Protein AF-A0A9E4STE6-F1 (afdb_monomer_lite)

Secondary structure (DSSP, 8-state):
--GGGHHHHHHHHHHHHHTT-EE--B-TGGGTTHHHHHHHHTPPTT-----B--EEPPPTT-S--PPP---HHHH--SSSTT--

Radius of gyration: 17.39 Å; chains: 1; bounding box: 46×30×40 Å

Structure (mmCIF, N/CA/C/O backbone):
data_AF-A0A9E4STE6-F1
#
_entry.id   AF-A0A9E4STE6-F1
#
loop_
_atom_site.group_PDB
_atom_site.id
_atom_site.type_symbol
_atom_site.label_atom_id
_atom_site.label_alt_id
_atom_site.label_comp_id
_atom_site.label_asym_id
_atom_site.label_entity_id
_atom_site.label_seq_id
_atom_site.pdbx_PDB_ins_code
_atom_site.Cartn_x
_atom_site.Cartn_y
_atom_site.Cartn_z
_atom_site.occupancy
_atom_site.B_iso_or_equiv
_atom_site.auth_seq_id
_atom_site.auth_comp_id
_atom_site.auth_asym_id
_atom_site.auth_atom_id
_atom_site.pdbx_PDB_model_num
ATOM 1 N N . HIS A 1 1 ? 1.604 -5.215 19.662 1.00 50.62 1 HIS A N 1
ATOM 2 C CA . HIS A 1 1 ? 1.767 -6.426 18.833 1.00 50.62 1 HIS A CA 1
ATOM 3 C C . HIS A 1 1 ? 0.748 -6.373 17.705 1.00 50.62 1 HIS A C 1
ATOM 5 O O . HIS A 1 1 ? -0.374 -5.966 17.961 1.00 50.62 1 HIS A O 1
ATOM 11 N N . GLY A 1 2 ? 1.145 -6.652 16.464 1.00 65.38 2 GLY A N 1
ATOM 12 C CA . GLY A 1 2 ? 0.262 -6.479 15.298 1.00 65.38 2 GLY A CA 1
ATOM 13 C C . GLY A 1 2 ? 0.924 -6.761 13.952 1.00 65.38 2 GLY A C 1
ATOM 14 O O . GLY A 1 2 ? 0.371 -6.415 12.920 1.00 65.38 2 GLY A O 1
ATOM 15 N N . ALA A 1 3 ? 2.112 -7.374 13.945 1.00 70.75 3 ALA A N 1
ATOM 16 C CA . ALA A 1 3 ? 2.847 -7.652 12.714 1.00 70.75 3 ALA A CA 1
ATOM 17 C C . ALA A 1 3 ? 2.199 -8.757 11.856 1.00 70.75 3 ALA A C 1
ATOM 19 O O . ALA A 1 3 ? 2.490 -8.857 10.668 1.00 70.75 3 ALA A O 1
ATOM 20 N N . SER A 1 4 ? 1.281 -9.542 12.427 1.00 83.94 4 SER A N 1
ATOM 21 C CA . SER A 1 4 ? 0.524 -10.583 11.721 1.00 83.94 4 SER A CA 1
ATOM 22 C C . SER A 1 4 ? -0.359 -10.047 10.588 1.00 83.94 4 SER A C 1
ATOM 24 O O . SER A 1 4 ? -0.766 -10.820 9.728 1.00 83.94 4 SER A O 1
ATOM 26 N N . ILE A 1 5 ? -0.635 -8.739 10.550 1.00 86.12 5 ILE A N 1
ATOM 27 C CA . ILE A 1 5 ? -1.443 -8.107 9.496 1.00 86.12 5 ILE A CA 1
ATOM 28 C C . ILE A 1 5 ? -0.647 -7.837 8.212 1.00 86.12 5 ILE A C 1
ATOM 30 O O . ILE A 1 5 ? -1.241 -7.711 7.142 1.00 86.12 5 ILE A O 1
ATOM 34 N N . TYR A 1 6 ? 0.687 -7.751 8.292 1.00 88.12 6 TYR A N 1
ATOM 35 C CA . TYR A 1 6 ? 1.519 -7.361 7.150 1.00 88.12 6 TYR A CA 1
ATOM 36 C C . TYR A 1 6 ? 1.461 -8.349 5.975 1.00 88.12 6 TYR A C 1
ATOM 38 O O . TYR A 1 6 ? 1.352 -7.870 4.848 1.00 88.12 6 TYR A O 1
ATOM 46 N N . PRO A 1 7 ? 1.442 -9.685 6.175 1.00 92.31 7 PRO A N 1
ATOM 47 C CA . PRO A 1 7 ? 1.250 -10.626 5.069 1.00 92.31 7 PRO A CA 1
ATOM 48 C C . PRO A 1 7 ? -0.087 -10.432 4.341 1.00 92.31 7 PRO A C 1
ATOM 50 O O . PRO A 1 7 ? -0.130 -10.420 3.113 1.00 92.31 7 PRO A O 1
ATOM 53 N N . ALA A 1 8 ? -1.177 -10.205 5.082 1.00 91.75 8 ALA A N 1
ATOM 54 C CA . ALA A 1 8 ? -2.488 -9.947 4.488 1.00 91.75 8 ALA A CA 1
ATOM 55 C C . ALA A 1 8 ? -2.496 -8.632 3.691 1.00 91.75 8 ALA A C 1
ATOM 57 O O . ALA A 1 8 ? -3.007 -8.584 2.573 1.00 91.75 8 ALA A O 1
ATOM 58 N N . VAL A 1 9 ? -1.871 -7.579 4.228 1.00 93.62 9 VAL A N 1
ATOM 59 C CA . VAL A 1 9 ? -1.702 -6.307 3.513 1.00 93.62 9 VAL A CA 1
ATOM 60 C C . VAL A 1 9 ? -0.876 -6.486 2.246 1.00 93.62 9 VAL A C 1
ATOM 62 O O . VAL A 1 9 ? -1.267 -5.990 1.194 1.00 93.62 9 VAL A O 1
ATOM 65 N N . GLN A 1 10 ? 0.221 -7.237 2.308 1.00 94.88 10 GLN A N 1
ATOM 66 C CA . GLN A 1 10 ? 1.043 -7.519 1.138 1.00 94.88 10 GLN A CA 1
ATOM 67 C C . GLN A 1 10 ? 0.254 -8.257 0.048 1.00 94.88 10 GLN A C 1
ATOM 69 O O . GLN A 1 10 ? 0.354 -7.879 -1.118 1.00 94.88 10 GLN A O 1
ATOM 74 N N . ASN A 1 11 ? -0.586 -9.228 0.412 1.00 95.56 11 ASN A N 1
ATOM 75 C CA . ASN A 1 11 ? -1.464 -9.906 -0.544 1.00 95.56 11 ASN A CA 1
ATOM 76 C C . ASN A 1 11 ? -2.449 -8.936 -1.212 1.00 95.56 11 ASN A C 1
ATOM 78 O O . ASN A 1 11 ? -2.621 -8.988 -2.428 1.00 95.56 11 ASN A O 1
ATOM 82 N N . MET A 1 12 ? -3.048 -8.014 -0.452 1.00 94.75 12 MET A N 1
ATOM 83 C CA . MET A 1 12 ? -3.936 -6.990 -1.017 1.00 94.75 12 MET A CA 1
ATOM 84 C C . MET A 1 12 ? -3.206 -6.068 -2.003 1.00 94.75 12 MET A C 1
ATOM 86 O O . MET A 1 12 ? -3.738 -5.778 -3.071 1.00 94.75 12 MET A O 1
ATOM 90 N N . LEU A 1 13 ? -1.976 -5.645 -1.690 1.00 95.38 13 LEU A N 1
ATOM 91 C CA . LEU A 1 13 ? -1.165 -4.814 -2.592 1.00 95.38 13 LEU A CA 1
ATOM 92 C C . LEU A 1 13 ? -0.792 -5.563 -3.884 1.00 95.38 13 LEU A C 1
ATOM 94 O O . LEU A 1 13 ? -0.805 -4.977 -4.965 1.00 95.38 13 LEU A O 1
ATOM 98 N N . LEU A 1 14 ? -0.474 -6.858 -3.787 1.00 95.25 14 LEU A N 1
ATOM 99 C CA . LEU A 1 14 ? -0.185 -7.701 -4.951 1.00 95.25 14 LEU A CA 1
ATOM 100 C C . LEU A 1 14 ? -1.425 -7.890 -5.832 1.00 95.25 14 LEU A C 1
ATOM 102 O O . LEU A 1 14 ? -1.327 -7.761 -7.051 1.00 95.25 14 LEU A O 1
ATOM 106 N N . ALA A 1 15 ? -2.587 -8.136 -5.223 1.00 96.12 15 ALA A N 1
ATOM 107 C CA . ALA A 1 15 ? -3.854 -8.248 -5.938 1.00 96.12 15 ALA A CA 1
ATOM 108 C C . ALA A 1 15 ? -4.228 -6.932 -6.637 1.00 96.12 15 ALA A C 1
ATOM 110 O O . ALA A 1 15 ? -4.571 -6.945 -7.816 1.00 96.12 15 ALA A O 1
ATOM 111 N N . ALA A 1 16 ? -4.090 -5.791 -5.952 1.00 94.94 16 ALA A N 1
ATOM 112 C CA . ALA A 1 16 ? -4.319 -4.474 -6.543 1.00 94.94 16 ALA A CA 1
ATOM 113 C C . ALA A 1 16 ? -3.441 -4.260 -7.783 1.00 94.94 16 ALA A C 1
ATOM 115 O O . ALA A 1 16 ? -3.948 -3.915 -8.850 1.00 94.94 16 ALA A O 1
ATOM 116 N N . ARG A 1 17 ? -2.144 -4.575 -7.675 1.00 93.00 17 ARG A N 1
ATOM 117 C CA . ARG A 1 17 ? -1.213 -4.486 -8.802 1.00 93.00 17 ARG A CA 1
ATOM 118 C C . ARG A 1 17 ? -1.602 -5.403 -9.963 1.00 93.00 17 ARG A C 1
ATOM 120 O O . ARG A 1 17 ? -1.519 -4.975 -11.110 1.00 93.00 17 ARG A O 1
ATOM 127 N N . ALA A 1 18 ? -2.026 -6.637 -9.687 1.00 94.25 18 ALA A N 1
ATOM 128 C CA . ALA A 1 18 ? -2.473 -7.578 -10.717 1.00 94.25 18 ALA A CA 1
ATOM 129 C C . ALA A 1 18 ? -3.739 -7.097 -11.449 1.00 94.25 18 ALA A C 1
ATOM 131 O O . ALA A 1 18 ? -3.903 -7.369 -12.634 1.00 94.25 18 ALA A O 1
ATOM 132 N N . LEU A 1 19 ? -4.601 -6.342 -10.763 1.00 94.81 19 LEU A N 1
ATOM 133 C CA . LEU A 1 19 ? -5.811 -5.730 -11.320 1.00 94.81 19 LEU A CA 1
ATOM 134 C C . LEU A 1 19 ? -5.553 -4.378 -12.013 1.00 94.81 19 LEU A C 1
ATOM 136 O O . LEU A 1 19 ? -6.501 -3.719 -12.432 1.00 94.81 19 LEU A O 1
ATOM 140 N N . GLY A 1 20 ? -4.293 -3.941 -12.123 1.00 91.94 20 GLY A N 1
ATOM 141 C CA . GLY A 1 20 ? -3.936 -2.653 -12.727 1.00 91.94 20 GLY A CA 1
ATOM 142 C C . GLY A 1 20 ? -4.236 -1.433 -11.847 1.00 91.94 20 GLY A C 1
ATOM 143 O O . GLY A 1 20 ? -4.181 -0.303 -12.326 1.00 91.94 20 GLY A O 1
ATOM 144 N N . LEU A 1 21 ? -4.540 -1.638 -10.563 1.00 94.88 21 LEU A N 1
ATOM 145 C CA . LEU A 1 21 ? -4.738 -0.561 -9.596 1.00 94.88 21 LEU A CA 1
ATOM 146 C C . LEU A 1 21 ? -3.397 -0.102 -9.022 1.00 94.88 21 LEU A C 1
ATOM 148 O O . LEU A 1 21 ? -2.496 -0.905 -8.796 1.00 94.88 21 LEU A O 1
ATOM 152 N N . GLY A 1 22 ? -3.297 1.188 -8.714 1.00 94.12 22 GLY A N 1
ATOM 153 C CA . GLY A 1 22 ? -2.271 1.739 -7.840 1.00 94.12 22 GLY A CA 1
ATOM 154 C C . GLY A 1 22 ? -2.650 1.552 -6.370 1.00 94.12 22 GLY A C 1
ATOM 155 O O . GLY A 1 22 ? -3.811 1.707 -5.987 1.00 94.12 22 GLY A O 1
ATOM 156 N N . SER A 1 23 ? -1.663 1.232 -5.533 1.00 94.69 23 SER A N 1
ATOM 157 C CA . SER A 1 23 ? -1.869 0.974 -4.105 1.00 94.69 23 SER A CA 1
ATOM 158 C C . SER A 1 23 ? -0.644 1.312 -3.261 1.00 94.69 23 SER A C 1
ATOM 160 O O . SER A 1 23 ? 0.486 1.042 -3.676 1.00 94.69 23 SER A O 1
ATOM 162 N N . VAL A 1 24 ? -0.851 1.784 -2.029 1.00 92.25 24 VAL A N 1
ATOM 163 C CA . VAL A 1 24 ? 0.231 2.001 -1.052 1.00 92.25 24 VAL A CA 1
ATOM 164 C C . VAL A 1 24 ? -0.236 1.683 0.366 1.00 92.25 24 VAL A C 1
ATOM 166 O O . VAL A 1 24 ? -1.327 2.072 0.756 1.00 92.25 24 VAL A O 1
ATOM 169 N N . MET A 1 25 ? 0.582 1.005 1.174 1.00 91.38 25 MET A N 1
ATOM 170 C CA . MET A 1 25 ? 0.315 0.925 2.614 1.00 91.38 25 MET A CA 1
ATOM 171 C C . MET A 1 25 ? 0.844 2.190 3.288 1.00 91.38 25 MET A C 1
ATOM 173 O O . MET A 1 25 ? 2.025 2.513 3.170 1.00 91.38 25 MET A O 1
ATOM 177 N N . THR A 1 26 ? -0.005 2.874 4.049 1.00 86.69 26 THR A N 1
ATOM 178 C CA . THR A 1 26 ? 0.398 4.016 4.871 1.00 86.69 26 THR A CA 1
ATOM 179 C C . THR A 1 26 ? 0.028 3.808 6.333 1.00 86.69 26 THR A C 1
ATOM 181 O O . THR A 1 26 ? -1.028 3.277 6.675 1.00 86.69 26 THR A O 1
ATOM 184 N N . THR A 1 27 ? 0.918 4.256 7.215 1.00 80.94 27 THR A N 1
ATOM 185 C CA . THR A 1 27 ? 0.722 4.253 8.671 1.00 80.94 27 THR A CA 1
ATOM 186 C C . THR A 1 27 ? 0.298 5.626 9.198 1.00 80.94 27 THR A C 1
ATOM 188 O O . THR A 1 27 ? 0.190 5.809 10.410 1.00 80.94 27 THR A O 1
ATOM 191 N N . ARG A 1 28 ? 0.031 6.600 8.307 1.00 75.94 28 ARG A N 1
ATOM 192 C CA . ARG A 1 28 ? -0.331 7.981 8.678 1.00 75.94 28 ARG A CA 1
ATOM 193 C C . ARG A 1 28 ? -1.563 8.072 9.571 1.00 75.94 28 ARG A C 1
ATOM 195 O O . ARG A 1 28 ? -1.553 8.896 10.479 1.00 75.94 28 ARG A O 1
ATOM 202 N N . VAL A 1 29 ? -2.580 7.236 9.346 1.00 74.69 29 VAL A N 1
ATOM 203 C CA . VAL A 1 29 ? -3.813 7.242 10.159 1.00 74.69 29 VAL A CA 1
ATOM 204 C C . VAL A 1 29 ? -3.472 7.100 11.639 1.00 74.69 29 VAL A C 1
ATOM 206 O O . VAL A 1 29 ? -3.859 7.929 12.457 1.00 74.69 29 VAL A O 1
ATOM 209 N N . ARG A 1 30 ? -2.569 6.168 11.948 1.00 75.19 30 ARG A N 1
ATOM 210 C CA . ARG A 1 30 ? -2.135 5.873 13.311 1.00 75.19 30 ARG A CA 1
ATOM 211 C C . ARG A 1 30 ? -1.291 6.976 13.964 1.00 75.19 30 ARG A C 1
ATOM 213 O O . ARG A 1 30 ? -1.121 6.964 15.177 1.00 75.19 30 ARG A O 1
ATOM 220 N N . ARG A 1 31 ? -0.709 7.896 13.184 1.00 73.50 31 ARG A N 1
ATOM 221 C CA . ARG A 1 31 ? 0.229 8.931 13.669 1.00 73.50 31 ARG A CA 1
ATOM 222 C C . ARG A 1 31 ? -0.383 10.330 13.811 1.00 73.50 31 ARG A C 1
ATOM 224 O O . ARG A 1 31 ? 0.353 11.260 14.121 1.00 73.50 31 ARG A O 1
ATOM 231 N N . GLY A 1 32 ? -1.689 10.496 13.600 1.00 77.44 32 GLY A N 1
ATOM 232 C CA . GLY A 1 32 ? -2.323 11.808 13.796 1.00 77.44 32 GLY A CA 1
ATOM 233 C C . GLY A 1 32 ? -3.795 11.938 13.412 1.00 77.44 32 GLY A C 1
ATOM 234 O O . GLY A 1 32 ? -4.359 13.002 13.632 1.00 77.44 32 GLY A O 1
ATOM 235 N N . PHE A 1 33 ? -4.414 10.894 12.853 1.00 83.75 33 PHE A N 1
ATOM 236 C CA . PHE A 1 33 ? -5.805 10.943 12.382 1.00 83.75 33 PHE A CA 1
ATOM 237 C C . PHE A 1 33 ? -6.676 9.816 12.947 1.00 83.75 33 PHE A C 1
ATOM 239 O O . PHE A 1 33 ? -7.805 9.637 12.507 1.00 83.75 33 PHE A O 1
ATOM 246 N N . GLU A 1 34 ? -6.162 9.037 13.901 1.00 85.19 34 GLU A N 1
ATOM 247 C CA . GLU A 1 34 ? -6.878 7.897 14.475 1.00 85.19 34 GLU A CA 1
ATOM 248 C C . GLU A 1 34 ? -8.221 8.310 15.104 1.00 85.19 34 GLU A C 1
ATOM 250 O O . GLU A 1 34 ? -9.210 7.651 14.794 1.00 85.19 34 GLU A O 1
ATOM 255 N N . PRO A 1 35 ? -8.323 9.391 15.911 1.00 87.12 35 PRO A N 1
ATOM 256 C CA . PRO A 1 35 ? -9.607 9.793 16.488 1.00 87.12 35 PRO A CA 1
ATOM 257 C C . PRO A 1 35 ? -10.646 10.145 15.418 1.00 87.12 35 PRO A C 1
ATOM 259 O O . PRO A 1 35 ? -11.754 9.617 15.451 1.00 87.12 35 PRO A O 1
ATOM 262 N N . GLN A 1 36 ? -10.267 10.962 14.428 1.00 88.81 36 GLN A N 1
ATOM 263 C CA . GLN A 1 36 ? -11.168 11.367 13.346 1.00 88.81 36 GLN A CA 1
ATOM 264 C C . GLN A 1 36 ? -11.569 10.178 12.470 1.00 88.81 36 GLN A C 1
ATOM 266 O O . GLN A 1 36 ? -12.731 10.038 12.114 1.00 88.81 36 GLN A O 1
ATOM 271 N N . MET A 1 37 ? -10.625 9.288 12.146 1.00 87.12 37 MET A N 1
ATOM 272 C CA . MET A 1 37 ? -10.922 8.090 11.362 1.00 87.12 37 MET A CA 1
ATOM 273 C C . MET A 1 37 ? -11.900 7.178 12.103 1.00 87.12 37 MET A C 1
ATOM 275 O O . MET A 1 37 ? -12.863 6.712 11.501 1.00 87.12 37 MET A O 1
ATOM 279 N N . ARG A 1 38 ? -11.677 6.940 13.404 1.00 90.00 38 ARG A N 1
ATOM 280 C CA . ARG A 1 38 ? -12.576 6.128 14.234 1.00 90.00 38 ARG A CA 1
ATOM 281 C C . ARG A 1 38 ? -13.990 6.696 14.246 1.00 90.00 38 ARG A C 1
ATOM 283 O O . ARG A 1 38 ? -14.929 5.919 14.137 1.00 90.00 38 ARG A O 1
ATOM 290 N N . GLU A 1 39 ? -14.127 8.016 14.339 1.00 90.81 39 GLU A N 1
ATOM 291 C CA . GLU A 1 39 ? -15.420 8.698 14.265 1.00 90.81 39 GLU A CA 1
ATOM 292 C C . GLU A 1 39 ? -16.071 8.532 12.885 1.00 90.81 39 GLU A C 1
ATOM 294 O O . GLU A 1 39 ? -17.210 8.082 12.794 1.00 90.81 39 GLU A O 1
ATOM 299 N N . TRP A 1 40 ? -15.344 8.820 11.803 1.00 90.94 40 TRP A N 1
ATOM 300 C CA . TRP A 1 40 ? -15.889 8.804 10.441 1.00 90.94 40 TRP A CA 1
ATOM 301 C C . TRP A 1 40 ? -16.367 7.431 9.979 1.00 90.94 40 TRP A C 1
ATOM 303 O O . TRP A 1 40 ? -17.367 7.341 9.270 1.00 90.94 40 TRP A O 1
ATOM 313 N N . VAL A 1 41 ? -15.653 6.367 10.350 1.00 89.38 41 VAL A N 1
ATOM 314 C CA . VAL A 1 41 ? -15.986 4.993 9.934 1.00 89.38 41 VAL A CA 1
ATOM 315 C C . VAL A 1 41 ? -16.586 4.152 11.065 1.00 89.38 41 VAL A C 1
ATOM 317 O O . VAL A 1 41 ? -16.826 2.962 10.879 1.00 89.38 41 VAL A O 1
ATOM 320 N N . GLY A 1 42 ? -16.840 4.759 12.229 1.00 91.31 42 GLY A N 1
ATOM 321 C CA . GLY A 1 42 ? -17.523 4.127 13.359 1.00 91.31 42 GLY A CA 1
ATOM 322 C C . GLY A 1 42 ? -16.767 2.952 13.986 1.00 91.31 42 GLY A C 1
ATOM 323 O O . GLY A 1 42 ? -17.379 1.935 14.308 1.00 91.31 42 GLY A O 1
ATOM 324 N N . ILE A 1 43 ? -15.443 3.048 14.151 1.00 89.56 43 ILE A N 1
ATOM 325 C CA . ILE A 1 43 ? -14.646 1.960 14.746 1.00 89.56 43 ILE A CA 1
ATOM 326 C C . ILE A 1 43 ? -14.954 1.863 16.253 1.00 89.56 43 ILE A C 1
ATOM 328 O O . ILE A 1 43 ? -14.695 2.826 16.979 1.00 89.56 43 ILE A O 1
ATOM 332 N N . PRO A 1 44 ? -15.409 0.701 16.764 1.00 89.50 44 PRO A N 1
ATOM 333 C CA . PRO A 1 44 ? -15.716 0.525 18.182 1.00 89.50 44 PRO A CA 1
ATOM 334 C C . PRO A 1 44 ? -14.489 0.625 19.093 1.00 89.50 44 PRO A C 1
ATOM 336 O O . PRO A 1 44 ? -13.331 0.525 18.663 1.00 89.50 44 PRO A O 1
ATOM 339 N N . ASP A 1 45 ? -14.728 0.813 20.387 1.00 87.06 45 ASP A N 1
ATOM 340 C CA . ASP A 1 45 ? -13.679 0.769 21.409 1.00 87.06 45 ASP A CA 1
ATOM 341 C C . ASP A 1 45 ? -13.041 -0.624 21.506 1.00 87.06 45 ASP A C 1
ATOM 343 O O . ASP A 1 45 ? -13.663 -1.644 21.217 1.00 87.06 45 ASP A O 1
ATOM 347 N N . GLY A 1 46 ? -11.752 -0.664 21.848 1.00 86.94 46 GLY A N 1
ATOM 348 C CA . GLY A 1 46 ? -10.953 -1.897 21.859 1.00 86.94 46 GLY A CA 1
ATOM 349 C C . GLY A 1 46 ? -10.358 -2.299 20.501 1.00 86.94 46 GLY A C 1
ATOM 350 O O . GLY A 1 46 ? -9.483 -3.163 20.460 1.00 86.94 46 GLY A O 1
ATOM 351 N N . PHE A 1 47 ? -10.750 -1.644 19.403 1.00 86.75 47 PHE A N 1
ATOM 352 C CA . PHE A 1 47 ? -10.157 -1.836 18.074 1.00 86.75 47 PHE A CA 1
ATOM 353 C C . PHE A 1 47 ? -9.168 -0.721 17.727 1.00 86.75 47 PHE A C 1
ATOM 355 O O . PHE A 1 47 ? -9.312 0.422 18.154 1.00 8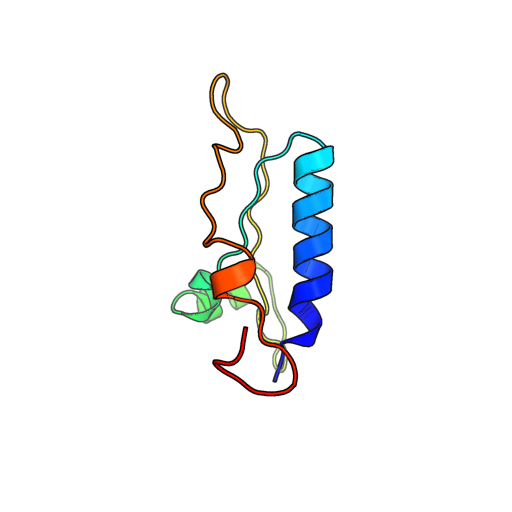6.75 47 PHE A O 1
ATOM 362 N N . VAL A 1 48 ? -8.165 -1.046 16.910 1.00 83.69 48 VAL A N 1
ATOM 363 C CA . VAL A 1 48 ? -7.157 -0.086 16.436 1.00 83.69 48 VAL A CA 1
ATOM 364 C C . VAL A 1 48 ? -6.946 -0.228 14.938 1.00 83.69 48 VAL A C 1
ATOM 366 O O . VAL A 1 48 ? -6.888 -1.346 14.420 1.00 83.69 48 VAL A O 1
ATOM 369 N N . THR A 1 49 ? -6.748 0.887 14.240 1.00 84.19 49 THR A N 1
ATOM 370 C CA . THR A 1 49 ? -6.432 0.858 12.811 1.00 84.19 49 THR A CA 1
ATOM 371 C C . THR A 1 49 ? -5.039 0.270 12.603 1.00 84.19 49 THR A C 1
ATOM 373 O O . THR A 1 49 ? -4.023 0.808 13.059 1.00 84.19 49 THR A O 1
ATOM 376 N N . ALA A 1 50 ? -4.975 -0.879 11.930 1.00 83.19 50 ALA A N 1
ATOM 377 C CA . ALA A 1 50 ? -3.725 -1.596 11.694 1.00 83.19 50 ALA A CA 1
ATOM 378 C C . ALA A 1 50 ? -2.940 -1.022 10.504 1.00 83.19 50 ALA A C 1
ATOM 380 O O . ALA A 1 50 ? -1.734 -0.802 10.606 1.00 83.19 50 ALA A O 1
ATOM 381 N N . ALA A 1 51 ? -3.630 -0.746 9.398 1.00 86.06 51 ALA A N 1
ATOM 382 C CA . ALA A 1 51 ? -3.069 -0.180 8.179 1.00 86.06 51 ALA A CA 1
ATOM 383 C C . ALA A 1 51 ? -4.164 0.559 7.399 1.00 86.06 51 ALA A C 1
ATOM 385 O O . ALA A 1 51 ? -5.334 0.196 7.485 1.00 86.06 51 ALA A O 1
ATOM 386 N N . MET A 1 52 ? -3.772 1.558 6.609 1.00 89.50 52 MET A N 1
ATOM 387 C CA . 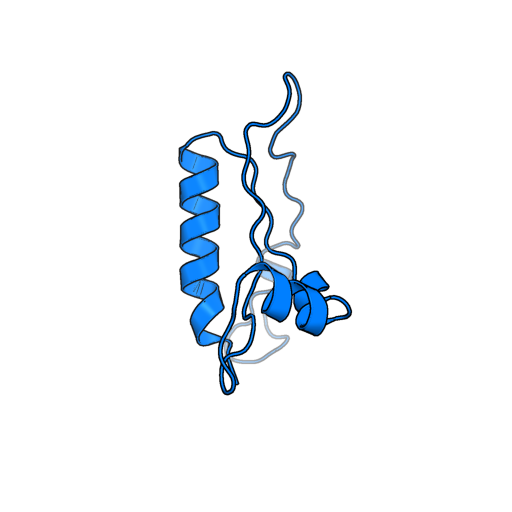MET A 1 52 ? -4.625 2.159 5.585 1.00 89.50 52 MET A CA 1
ATOM 388 C C . MET A 1 52 ? -4.008 1.893 4.216 1.00 89.50 52 MET A C 1
ATOM 390 O O . MET A 1 52 ? -2.798 2.060 4.040 1.00 89.50 52 MET A O 1
ATOM 394 N N . ILE A 1 53 ? -4.840 1.479 3.261 1.00 92.94 53 ILE A N 1
ATOM 395 C CA . ILE A 1 53 ? -4.421 1.141 1.901 1.00 92.94 53 ILE A CA 1
ATOM 396 C C . ILE A 1 53 ? -5.303 1.917 0.918 1.00 92.94 53 ILE A C 1
ATOM 398 O O . ILE A 1 53 ? -6.388 1.448 0.582 1.00 92.94 53 ILE A O 1
ATOM 402 N N . PRO A 1 54 ? -4.886 3.112 0.467 1.00 91.75 54 PRO A N 1
ATOM 403 C CA . PRO A 1 54 ? -5.533 3.771 -0.656 1.00 91.75 54 PRO A CA 1
ATOM 404 C C . PRO A 1 54 ? -5.393 2.911 -1.916 1.00 91.75 54 PRO A C 1
ATOM 406 O O . PRO A 1 54 ? -4.313 2.374 -2.181 1.00 91.75 54 PRO A O 1
ATOM 409 N N . LEU A 1 55 ? -6.481 2.801 -2.676 1.00 94.38 55 LEU A N 1
ATOM 410 C CA . LEU A 1 55 ? -6.578 2.057 -3.929 1.00 94.38 55 LEU A CA 1
ATOM 411 C C . LEU A 1 55 ? -7.227 2.948 -4.987 1.00 94.38 55 LEU A C 1
ATOM 413 O O . LEU A 1 55 ? -8.150 3.700 -4.676 1.00 94.38 55 LEU A O 1
AT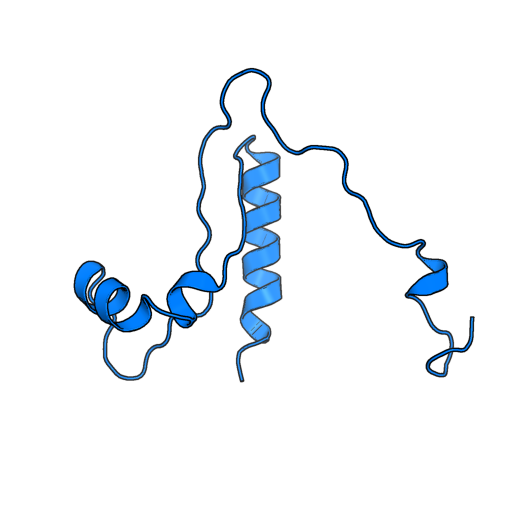OM 417 N N . GLY A 1 56 ? -6.774 2.845 -6.231 1.00 94.69 56 GLY A N 1
ATOM 418 C CA . GLY A 1 56 ? -7.397 3.560 -7.340 1.00 94.69 56 GLY A CA 1
ATOM 419 C C . GLY A 1 56 ? -6.739 3.265 -8.676 1.00 94.69 56 GLY A C 1
ATOM 420 O O . GLY A 1 56 ? -5.662 2.672 -8.733 1.00 94.69 56 GLY A O 1
ATOM 421 N N . TYR A 1 57 ? -7.388 3.687 -9.756 1.00 95.00 57 TYR A N 1
ATOM 422 C CA . TYR A 1 57 ? -6.799 3.619 -11.087 1.00 95.00 57 TYR A CA 1
ATOM 423 C C . TYR A 1 57 ? -5.751 4.724 -11.234 1.00 95.00 57 TYR A C 1
ATOM 425 O O . TYR A 1 57 ? -6.054 5.886 -10.942 1.00 95.00 57 TYR A O 1
ATOM 433 N N . PRO A 1 58 ? -4.516 4.392 -11.638 1.00 91.94 58 PRO A N 1
ATOM 434 C CA . PRO A 1 58 ? -3.532 5.416 -11.932 1.00 91.94 58 PRO A CA 1
ATOM 435 C C . PRO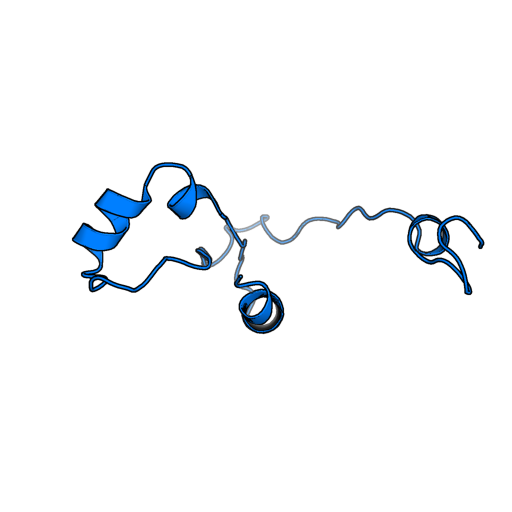 A 1 58 ? -3.974 6.225 -13.160 1.00 91.94 58 PRO A C 1
ATOM 437 O O . PRO A 1 58 ? -4.610 5.697 -14.069 1.00 91.94 58 PRO A O 1
ATOM 440 N N . GLN A 1 59 ? -3.640 7.515 -13.173 1.00 92.62 59 GLN A N 1
ATOM 441 C CA . GLN A 1 59 ? -3.839 8.370 -14.342 1.00 92.62 59 GLN A CA 1
ATOM 442 C C . GLN A 1 59 ? -2.979 7.877 -15.518 1.00 92.62 59 GLN A C 1
ATOM 444 O O . GLN A 1 59 ? -1.911 7.305 -15.298 1.00 92.62 59 GLN A O 1
ATOM 449 N N . ASP A 1 60 ? -3.410 8.140 -16.754 1.00 89.25 60 ASP A N 1
ATOM 450 C CA . ASP A 1 60 ? -2.646 7.804 -17.959 1.00 89.25 60 ASP A CA 1
ATOM 451 C C . ASP A 1 60 ? -1.190 8.284 -17.874 1.00 89.25 60 ASP A C 1
ATOM 453 O O . ASP A 1 60 ? -0.906 9.420 -17.492 1.00 89.25 60 AS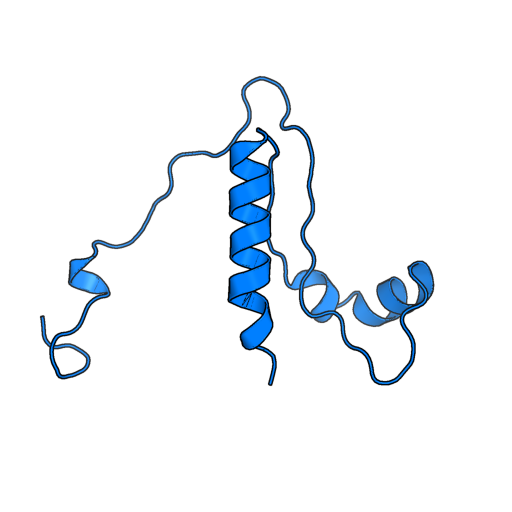P A O 1
ATOM 457 N N . GLY A 1 61 ? -0.255 7.396 -18.220 1.00 87.00 61 GLY A N 1
ATOM 458 C CA . GLY A 1 61 ? 1.186 7.651 -18.123 1.00 87.00 61 GLY A CA 1
ATOM 459 C C . GLY A 1 61 ? 1.777 7.511 -16.713 1.00 87.00 61 GLY A C 1
ATOM 460 O O . GLY A 1 61 ? 2.999 7.527 -16.569 1.00 87.00 61 GLY A O 1
ATOM 461 N N . TYR A 1 62 ? 0.950 7.311 -15.685 1.00 85.12 62 TYR A N 1
ATOM 462 C CA . TYR A 1 62 ? 1.377 7.039 -14.315 1.00 85.12 62 TYR A CA 1
ATOM 463 C C . TYR A 1 62 ? 1.119 5.575 -13.944 1.00 85.12 62 TYR A C 1
ATOM 465 O O . TYR A 1 62 ? 0.227 4.910 -14.462 1.00 85.12 62 TYR A O 1
ATOM 473 N N . GLY A 1 63 ? 1.925 5.042 -13.031 1.00 86.12 63 GLY A N 1
ATOM 474 C CA . GLY A 1 63 ? 1.834 3.652 -12.601 1.00 86.12 63 GLY A CA 1
ATOM 475 C C . GLY A 1 63 ? 2.947 3.299 -11.627 1.00 86.12 63 GLY A C 1
ATOM 476 O O . GLY A 1 63 ? 3.622 4.175 -11.081 1.00 86.12 63 GLY A O 1
ATOM 477 N N . TYR A 1 64 ? 3.159 2.005 -11.402 1.00 85.50 64 TYR A N 1
ATOM 478 C CA . TYR A 1 64 ? 4.294 1.560 -10.602 1.00 85.50 64 TYR A CA 1
ATOM 479 C C . TYR A 1 64 ? 5.599 1.826 -11.352 1.00 85.50 64 TYR A C 1
ATOM 481 O O . TYR A 1 64 ? 5.880 1.199 -12.372 1.00 85.50 64 TYR A O 1
ATOM 489 N N . GLY A 1 65 ? 6.396 2.750 -10.821 1.00 84.94 65 GLY A N 1
ATOM 490 C CA . GLY A 1 65 ? 7.737 3.027 -11.315 1.00 84.94 65 GLY A CA 1
ATOM 491 C C . GLY A 1 65 ? 8.739 1.904 -11.011 1.00 84.94 65 GLY A C 1
ATOM 492 O O . GLY A 1 65 ? 8.410 0.924 -10.327 1.00 84.94 65 GLY A O 1
ATOM 493 N N . PRO A 1 66 ? 9.984 2.050 -11.492 1.00 86.25 66 PRO A N 1
ATOM 494 C CA . PRO A 1 66 ? 11.060 1.121 -11.181 1.00 86.25 66 PRO A CA 1
ATOM 495 C C . PRO A 1 66 ? 11.271 1.032 -9.668 1.00 86.25 66 PRO A C 1
ATOM 497 O O . PRO A 1 66 ? 11.257 2.030 -8.945 1.00 86.25 66 PRO A O 1
ATOM 500 N N . VAL A 1 67 ? 11.458 -0.192 -9.183 1.00 83.12 67 VAL A N 1
ATOM 501 C CA . VAL A 1 67 ? 11.660 -0.459 -7.763 1.00 83.12 67 VAL A CA 1
ATOM 502 C C . VAL A 1 67 ? 13.157 -0.515 -7.499 1.00 83.12 67 VAL A C 1
ATOM 504 O O . VAL A 1 67 ? 13.836 -1.403 -8.000 1.00 83.12 67 VAL A O 1
ATOM 507 N N . THR A 1 68 ? 13.668 0.399 -6.679 1.00 88.69 68 THR A N 1
ATOM 508 C CA . THR A 1 68 ? 15.042 0.324 -6.175 1.00 88.69 68 THR A CA 1
ATOM 509 C C . THR A 1 68 ? 15.064 -0.469 -4.868 1.00 88.69 68 THR A C 1
ATOM 511 O O . THR A 1 68 ? 14.274 -0.234 -3.943 1.00 88.69 68 THR A O 1
ATOM 514 N N . ARG A 1 69 ? 15.934 -1.473 -4.798 1.00 91.75 69 ARG A N 1
ATOM 515 C CA . ARG A 1 69 ? 16.225 -2.271 -3.600 1.00 91.75 69 ARG A CA 1
ATOM 516 C C . ARG A 1 69 ? 17.739 -2.415 -3.488 1.00 91.75 69 ARG A C 1
ATOM 518 O O . ARG A 1 69 ? 18.429 -2.287 -4.493 1.00 91.75 69 ARG A O 1
ATOM 525 N N . LYS A 1 70 ? 18.231 -2.640 -2.268 1.00 93.25 70 LYS A N 1
ATOM 526 C CA . LYS A 1 70 ? 19.620 -3.071 -2.060 1.00 93.25 70 LYS A CA 1
ATOM 527 C C . LYS A 1 70 ? 19.831 -4.433 -2.718 1.00 93.25 70 LYS A C 1
ATOM 529 O O . LYS A 1 70 ? 18.853 -5.173 -2.875 1.00 93.25 70 LYS A O 1
ATOM 534 N N . ASP A 1 71 ? 21.075 -4.753 -3.056 1.00 91.50 71 ASP A N 1
ATOM 535 C CA . ASP A 1 71 ? 21.403 -6.077 -3.565 1.00 91.50 71 ASP A CA 1
ATOM 536 C C . ASP A 1 71 ? 21.045 -7.145 -2.536 1.00 91.50 71 ASP A C 1
ATOM 538 O O . ASP A 1 71 ? 21.116 -6.922 -1.325 1.00 91.50 71 ASP A O 1
ATOM 542 N N . ALA A 1 72 ? 20.635 -8.318 -3.025 1.00 91.69 72 ALA A N 1
ATOM 543 C CA . ALA A 1 72 ? 20.237 -9.417 -2.152 1.00 91.69 72 ALA A CA 1
ATOM 544 C C . ALA A 1 72 ? 21.371 -9.779 -1.184 1.00 91.69 72 ALA A C 1
ATOM 546 O O . ALA A 1 72 ? 21.116 -9.941 0.006 1.00 91.69 72 ALA A O 1
ATOM 547 N N . ALA A 1 73 ? 22.613 -9.793 -1.684 1.00 91.19 73 ALA A N 1
ATOM 548 C CA . ALA A 1 73 ? 23.805 -10.041 -0.885 1.00 91.19 73 ALA A CA 1
ATOM 549 C C . ALA A 1 73 ? 23.888 -9.103 0.328 1.00 91.19 73 ALA A C 1
ATOM 551 O O . ALA A 1 73 ? 24.146 -9.588 1.416 1.00 91.19 73 ALA A O 1
ATOM 552 N N . ASP A 1 74 ? 23.557 -7.814 0.196 1.00 92.81 74 ASP A N 1
ATOM 553 C CA . ASP A 1 74 ? 23.641 -6.831 1.290 1.00 92.81 74 ASP A CA 1
ATOM 554 C C . ASP A 1 74 ? 22.603 -7.037 2.407 1.00 92.81 74 ASP A C 1
ATOM 556 O O . ASP A 1 74 ? 22.708 -6.425 3.473 1.00 92.81 74 ASP A O 1
ATOM 560 N N . VAL A 1 75 ? 21.551 -7.822 2.152 1.00 93.44 75 VAL A N 1
ATOM 561 C CA . VAL A 1 75 ? 20.422 -8.017 3.080 1.00 93.44 75 VAL A CA 1
ATOM 562 C C . VAL A 1 75 ? 20.224 -9.470 3.507 1.00 93.44 75 VAL A C 1
ATOM 564 O O . VAL A 1 75 ? 19.425 -9.734 4.407 1.00 93.44 75 VAL A O 1
ATOM 567 N N . THR A 1 76 ? 20.928 -10.415 2.885 1.00 94.06 76 THR A N 1
ATOM 568 C CA . THR A 1 76 ? 20.940 -11.827 3.274 1.00 94.06 76 THR A CA 1
ATOM 569 C C . THR A 1 76 ? 22.184 -12.138 4.085 1.00 94.06 76 THR A C 1
ATOM 571 O O . THR A 1 76 ? 23.284 -11.752 3.697 1.00 94.06 76 THR A O 1
ATOM 574 N N . HIS A 1 77 ? 22.014 -12.881 5.178 1.00 92.38 77 HIS A N 1
ATOM 575 C CA . HIS A 1 77 ? 23.121 -13.300 6.027 1.00 92.38 77 HIS A CA 1
ATOM 576 C C . HIS A 1 77 ? 23.086 -14.806 6.280 1.00 92.38 77 HIS A C 1
ATOM 578 O O . HIS A 1 77 ? 22.025 -15.344 6.607 1.00 92.38 77 HIS A O 1
ATOM 584 N N . TRP A 1 78 ? 24.232 -15.477 6.145 1.00 93.44 78 TRP A N 1
ATOM 585 C CA . TRP A 1 78 ? 24.339 -16.925 6.336 1.00 93.44 78 TRP A CA 1
ATOM 586 C C . TRP A 1 78 ? 24.776 -17.270 7.759 1.00 93.44 78 TRP A C 1
ATOM 588 O O . TRP A 1 78 ? 25.838 -16.830 8.204 1.00 93.44 78 TRP A O 1
ATOM 598 N N . GLU A 1 79 ? 23.976 -18.074 8.465 1.00 94.94 79 GLU A N 1
ATOM 599 C CA . GLU A 1 79 ? 24.126 -18.494 9.875 1.00 94.94 79 GLU A CA 1
ATOM 600 C C . GLU A 1 79 ? 24.126 -17.360 10.921 1.00 94.94 79 GLU A C 1
ATOM 602 O O . GLU A 1 79 ? 23.529 -17.493 11.989 1.00 94.94 79 GLU A O 1
ATOM 607 N N . ARG A 1 80 ? 24.807 -16.239 10.654 1.00 93.44 80 ARG A N 1
ATOM 608 C CA . ARG A 1 80 ? 25.015 -15.119 11.576 1.00 93.44 80 ARG A CA 1
ATOM 609 C C . ARG A 1 80 ? 24.851 -13.788 10.866 1.00 93.44 80 ARG A C 1
ATOM 611 O O . ARG A 1 80 ? 25.307 -13.610 9.743 1.00 93.44 80 ARG A O 1
ATOM 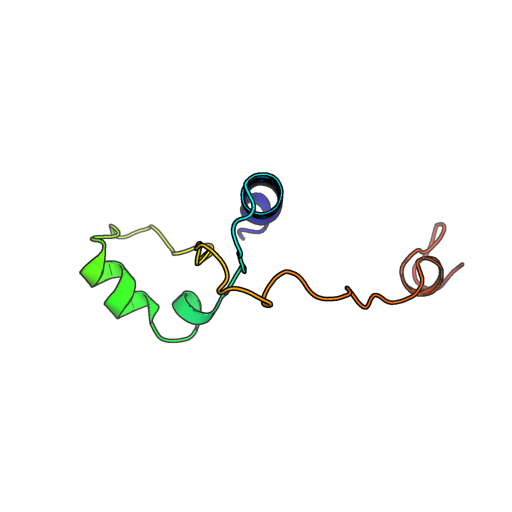618 N N . TRP A 1 81 ? 24.259 -12.828 11.572 1.00 89.56 81 TRP A N 1
ATOM 619 C CA . TRP A 1 81 ? 24.148 -11.448 11.106 1.00 89.56 81 TRP A CA 1
ATOM 620 C C . TRP A 1 81 ? 25.515 -10.879 10.696 1.00 89.56 81 TRP A C 1
ATOM 622 O O . TRP A 1 81 ? 26.479 -10.990 11.453 1.00 89.56 81 TRP A O 1
ATOM 632 N N . GLY A 1 82 ? 25.585 -10.258 9.516 1.00 87.06 82 GLY A N 1
ATOM 633 C CA . GLY A 1 82 ? 26.814 -9.677 8.962 1.00 87.06 82 GLY A CA 1
ATOM 634 C C . GLY A 1 82 ? 27.758 -10.667 8.269 1.00 87.06 82 GLY A C 1
ATOM 635 O O . GLY A 1 82 ? 28.790 -10.242 7.761 1.00 87.06 82 GLY A O 1
ATOM 636 N N . ASN A 1 83 ? 27.426 -11.959 8.232 1.00 84.19 83 ASN A N 1
ATOM 637 C CA . ASN A 1 83 ? 28.154 -12.960 7.454 1.00 84.19 83 ASN A CA 1
ATOM 638 C C . ASN A 1 83 ? 27.472 -13.138 6.088 1.00 84.19 83 ASN A C 1
ATOM 640 O O . ASN A 1 83 ? 26.244 -13.216 6.055 1.00 84.19 83 ASN A O 1
ATOM 644 N N . HIS A 1 84 ? 28.232 -13.195 4.994 1.00 78.31 84 HIS A N 1
ATOM 645 C CA . HIS A 1 84 ? 27.716 -13.340 3.624 1.00 78.31 84 HIS A CA 1
ATOM 646 C C . HIS A 1 84 ? 28.167 -14.659 3.006 1.00 78.31 84 HIS A C 1
ATOM 648 O O . HIS A 1 84 ? 29.328 -15.052 3.262 1.00 78.31 84 HIS A O 1
#

Sequence (84 aa):
HGASIYPAVQNMLLAARALGLGSVMTTRVRRGFEPQMREWVGIPDGFVTAAMIPLGYPQDGYGYGPVTRKDAADVTHWERWGNH

Foldseek 3Di:
DQCVCVVVVVVVCVVLVVVQKDKDKDPVCVVPVVVVVCVVVVPDPPDGDRIDMDIDHDDPPDDDDDDDDPDPVVVDADPDPPHD

pLDDT: mean 88.2, std 7.41, range [50.62, 96.12]